Protein AF-A0A804NKG4-F1 (afdb_monomer_lite)

Sequence (74 aa):
MALLNKDAKALCFAVLIVMAVIFSSCEAGGNRCHAFPGCDSILCWAECDRLGYSNPKPRCLYPKPNHDGDECCC

Radius of gyration: 20.55 Å; chains: 1; bounding box: 52×16×53 Å

Structure (mmCIF, N/CA/C/O backbone):
data_AF-A0A804NKG4-F1
#
_entry.id   AF-A0A804NKG4-F1
#
loop_
_atom_site.group_PDB
_atom_site.id
_atom_site.type_symbol
_atom_site.label_atom_id
_atom_site.label_alt_id
_atom_site.label_comp_id
_atom_site.label_asym_id
_atom_site.label_entity_id
_atom_site.label_seq_id
_atom_site.pdbx_PDB_ins_code
_atom_site.Cartn_x
_atom_site.Cartn_y
_atom_site.Cartn_z
_atom_site.occupancy
_atom_site.B_iso_or_equiv
_atom_site.auth_seq_id
_atom_site.auth_comp_id
_atom_site.auth_asym_id
_atom_site.auth_atom_id
_atom_site.pdbx_PDB_model_num
ATOM 1 N N . MET A 1 1 ? -43.188 -0.877 33.490 1.00 47.78 1 MET A N 1
ATOM 2 C CA . MET A 1 1 ? -41.888 -1.255 32.883 1.00 47.78 1 MET A CA 1
ATOM 3 C C . MET A 1 1 ? -41.789 -0.836 31.402 1.00 47.78 1 MET A C 1
ATOM 5 O O . MET A 1 1 ? -41.152 -1.524 30.621 1.00 47.78 1 MET A O 1
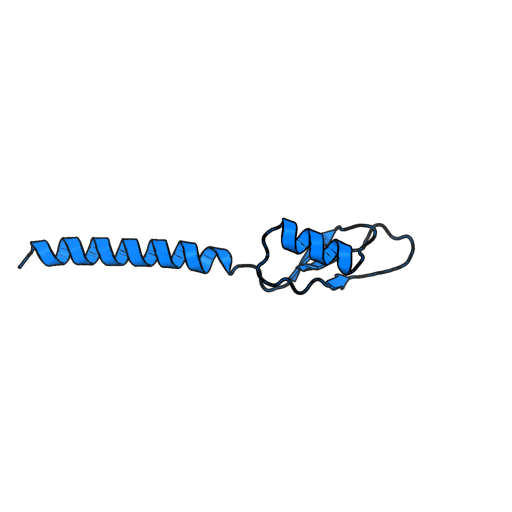ATOM 9 N N . ALA A 1 2 ? -42.407 0.284 30.991 1.00 53.25 2 ALA A N 1
ATOM 10 C CA . ALA A 1 2 ? -42.500 0.678 29.574 1.00 53.25 2 ALA A CA 1
ATOM 11 C C . ALA A 1 2 ? -41.530 1.805 29.162 1.00 53.25 2 ALA A C 1
ATOM 13 O O . ALA A 1 2 ? -41.234 1.936 27.979 1.00 53.25 2 ALA A O 1
ATOM 14 N N . LEU A 1 3 ? -41.015 2.591 30.119 1.00 50.44 3 LEU A N 1
ATOM 15 C CA . LEU A 1 3 ? -40.057 3.668 29.829 1.00 50.44 3 LEU A CA 1
ATOM 16 C C . LEU A 1 3 ? -38.693 3.113 29.382 1.00 50.44 3 LEU A C 1
ATOM 18 O O . LEU A 1 3 ? -38.200 3.494 28.328 1.00 50.44 3 LEU 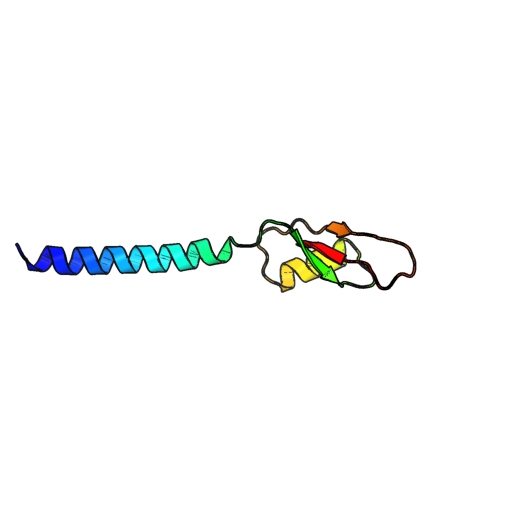A O 1
ATOM 22 N N . LEU A 1 4 ? -38.181 2.101 30.095 1.00 53.62 4 LEU A N 1
ATOM 23 C CA . LEU A 1 4 ? -36.862 1.498 29.848 1.00 53.62 4 LEU A CA 1
ATOM 24 C C . LEU A 1 4 ? -36.689 0.945 28.418 1.00 53.62 4 LEU A C 1
ATOM 26 O O . LEU A 1 4 ? -35.595 0.951 27.865 1.00 53.62 4 LEU A O 1
ATOM 30 N N . ASN A 1 5 ? -37.779 0.482 27.799 1.00 59.44 5 ASN A N 1
ATOM 31 C CA . ASN A 1 5 ? -37.742 -0.130 26.469 1.00 59.44 5 ASN A CA 1
ATOM 32 C C . ASN A 1 5 ? -37.616 0.913 25.341 1.00 59.44 5 ASN A C 1
ATOM 34 O O . ASN A 1 5 ? -3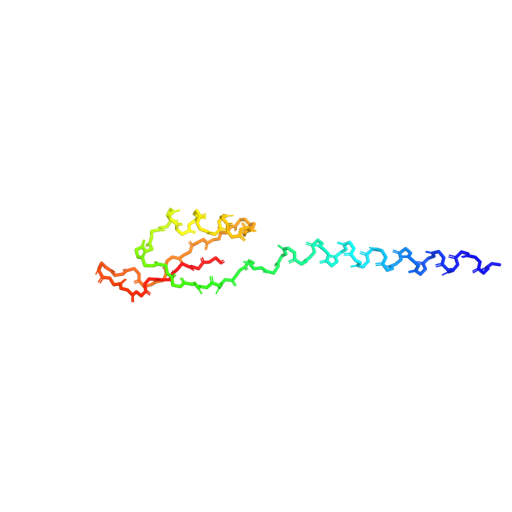7.121 0.620 24.252 1.00 59.44 5 ASN A O 1
ATOM 38 N N . LYS A 1 6 ? -38.059 2.149 25.603 1.00 60.25 6 LYS A N 1
ATOM 39 C CA . LYS A 1 6 ? -37.961 3.271 24.663 1.00 60.25 6 LYS A CA 1
ATOM 40 C C . LYS A 1 6 ? -36.529 3.815 24.633 1.00 60.25 6 LYS A C 1
ATOM 42 O O . LYS A 1 6 ? -35.993 4.055 23.552 1.00 60.25 6 LYS A O 1
ATOM 47 N N . ASP A 1 7 ? -35.904 3.881 25.807 1.00 64.62 7 ASP A N 1
ATOM 48 C CA . ASP A 1 7 ? -34.505 4.280 25.984 1.00 64.62 7 ASP A CA 1
ATOM 49 C C . ASP A 1 7 ? -33.543 3.236 25.398 1.00 64.62 7 ASP A C 1
ATOM 51 O O . ASP A 1 7 ? -32.610 3.587 24.678 1.00 64.62 7 ASP A O 1
ATOM 55 N N . ALA A 1 8 ? -33.820 1.941 25.598 1.00 68.25 8 ALA A N 1
ATOM 56 C CA . ALA A 1 8 ? -33.020 0.858 25.023 1.00 68.25 8 ALA A CA 1
ATOM 57 C C . ALA A 1 8 ? -32.987 0.903 23.486 1.00 68.25 8 ALA A C 1
ATOM 59 O O . ALA A 1 8 ? -31.925 0.773 22.879 1.00 68.25 8 ALA A O 1
ATOM 60 N N . LYS A 1 9 ? -34.136 1.154 22.843 1.00 70.06 9 LYS A N 1
ATOM 61 C CA . LYS A 1 9 ? -34.205 1.281 21.381 1.00 70.06 9 LYS A CA 1
ATOM 62 C C . LYS A 1 9 ? -33.379 2.473 20.885 1.00 70.06 9 LYS A C 1
ATOM 64 O O . LYS A 1 9 ? -32.644 2.326 19.912 1.00 70.06 9 LYS A O 1
ATOM 69 N N . ALA A 1 10 ? -33.465 3.624 21.555 1.00 75.38 10 ALA A N 1
ATOM 70 C CA . ALA A 1 10 ? -32.681 4.811 21.205 1.00 75.38 10 ALA A CA 1
ATOM 71 C C . ALA A 1 10 ? -31.168 4.574 21.358 1.00 75.38 10 ALA A C 1
ATOM 73 O O . ALA A 1 10 ? -30.400 4.930 20.465 1.00 75.38 10 ALA A O 1
ATOM 74 N N . LEU A 1 11 ? -30.751 3.903 22.437 1.00 78.31 11 LEU A N 1
ATOM 75 C CA . LEU A 1 11 ? -29.357 3.517 22.658 1.00 78.31 11 LEU A CA 1
ATOM 76 C C . LEU A 1 11 ? -28.846 2.564 21.569 1.00 78.31 11 LEU A C 1
ATOM 78 O O . LEU A 1 11 ? -27.753 2.775 21.050 1.00 78.31 11 LEU A O 1
ATOM 82 N N . CYS A 1 12 ? -29.638 1.569 21.155 1.00 79.69 12 CYS A N 1
ATOM 83 C CA . CYS A 1 12 ? -29.256 0.678 20.056 1.00 79.69 12 CYS A CA 1
ATOM 84 C C . CYS A 1 12 ? -29.035 1.436 18.738 1.00 79.69 12 CYS A C 1
ATOM 86 O O . CYS A 1 12 ? -28.042 1.186 18.058 1.00 79.69 12 CYS A O 1
ATOM 88 N N . PHE A 1 13 ? -29.911 2.384 18.383 1.00 79.38 13 PHE A N 1
ATOM 89 C CA . PHE A 1 13 ? -29.712 3.210 17.185 1.00 79.38 13 PHE A CA 1
ATOM 90 C C . PHE A 1 13 ? -28.473 4.101 17.292 1.00 79.38 13 PHE A C 1
ATOM 92 O O . PHE A 1 13 ? -27.719 4.196 16.327 1.00 79.38 13 PHE A O 1
ATOM 99 N N . ALA A 1 14 ? -28.221 4.708 18.454 1.00 79.06 14 ALA A N 1
ATOM 100 C CA . ALA A 1 14 ? -27.021 5.511 18.673 1.00 79.06 14 ALA A CA 1
ATOM 101 C C . ALA A 1 14 ? -25.739 4.677 18.503 1.00 79.06 14 ALA A C 1
ATOM 103 O O . ALA A 1 14 ? -24.821 5.108 17.810 1.00 79.06 14 ALA A O 1
ATOM 104 N N . VAL A 1 15 ? -25.700 3.458 19.055 1.00 80.62 15 VAL A N 1
ATOM 105 C CA . VAL A 1 15 ? -24.570 2.531 18.876 1.00 80.62 15 VAL A CA 1
ATOM 106 C C . VAL A 1 15 ? -24.391 2.157 17.407 1.00 80.62 15 VAL A C 1
ATOM 108 O O . VAL A 1 15 ? -23.266 2.175 16.923 1.00 80.62 15 VAL A O 1
ATOM 111 N N . LEU A 1 16 ? -25.468 1.872 16.669 1.00 81.12 16 LEU A N 1
ATOM 112 C CA . LEU A 1 16 ? -25.377 1.566 15.237 1.00 81.12 16 LEU A CA 1
ATOM 113 C C . LEU A 1 16 ? -24.844 2.746 14.419 1.00 81.12 16 LEU A C 1
ATOM 115 O O . LEU A 1 16 ? -24.049 2.526 13.513 1.00 81.12 16 LEU A O 1
ATOM 119 N N . ILE A 1 17 ? -25.234 3.982 14.744 1.00 79.88 17 ILE A N 1
ATOM 120 C CA . ILE A 1 17 ? -24.716 5.185 14.077 1.00 79.88 17 ILE A CA 1
ATOM 121 C C . ILE A 1 17 ? -23.229 5.365 14.388 1.00 79.88 17 ILE A C 1
ATOM 123 O O . ILE A 1 17 ? -22.440 5.577 13.474 1.00 79.88 17 ILE A O 1
ATOM 127 N N . VAL A 1 18 ? -22.828 5.233 15.654 1.00 78.81 18 VAL A N 1
ATOM 128 C CA . VAL A 1 18 ? -21.417 5.324 16.058 1.00 78.81 18 VAL A CA 1
ATOM 129 C C . VAL A 1 18 ? -20.590 4.236 15.373 1.00 78.81 18 VAL A C 1
ATOM 131 O O . VAL A 1 18 ? -19.546 4.536 14.804 1.00 78.81 18 VAL A O 1
ATOM 134 N N . MET A 1 19 ? -21.080 2.995 15.340 1.00 73.69 19 MET A N 1
ATOM 135 C CA . MET A 1 19 ? -20.427 1.905 14.617 1.00 73.69 19 MET A CA 1
ATOM 136 C 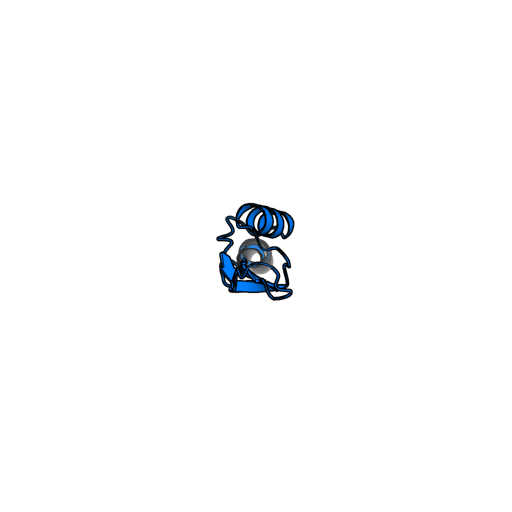C . MET A 1 19 ? -20.366 2.191 13.115 1.00 73.69 19 MET A C 1
ATOM 138 O O . MET A 1 19 ? -19.308 2.034 12.526 1.00 73.69 19 MET A O 1
ATOM 142 N N . ALA A 1 20 ? -21.441 2.674 12.489 1.00 71.31 20 ALA A N 1
ATOM 143 C CA . ALA A 1 20 ? -21.432 3.038 11.074 1.00 71.31 20 ALA A CA 1
ATOM 144 C C . ALA A 1 20 ? -20.413 4.146 10.772 1.00 71.31 20 ALA A C 1
ATOM 146 O O . ALA A 1 20 ? -19.712 4.054 9.775 1.00 71.31 20 ALA A O 1
ATOM 147 N N . VAL A 1 21 ? -20.265 5.147 11.643 1.00 68.75 21 VAL A N 1
ATOM 148 C CA . VAL A 1 21 ? -19.248 6.200 11.495 1.00 68.75 21 VAL A CA 1
ATOM 149 C C . VAL A 1 21 ? -17.832 5.634 11.654 1.00 68.75 21 VAL A C 1
ATOM 151 O O . VAL A 1 21 ? -16.963 5.962 10.853 1.00 68.75 21 VAL A O 1
ATOM 154 N N . ILE A 1 22 ? -17.604 4.742 12.625 1.00 66.44 22 ILE A N 1
ATOM 155 C CA . ILE A 1 22 ? -16.294 4.104 12.858 1.00 66.44 22 ILE A CA 1
ATOM 156 C C . ILE A 1 22 ? -15.921 3.141 11.716 1.00 66.44 22 ILE A C 1
ATOM 158 O O . ILE A 1 22 ? -14.767 3.089 11.294 1.00 66.44 22 ILE A O 1
ATOM 162 N N . PHE A 1 23 ? -16.883 2.376 11.196 1.00 60.56 23 PHE A N 1
ATOM 163 C CA . PHE A 1 23 ? -16.658 1.407 10.120 1.00 60.56 23 PHE A CA 1
ATOM 164 C C . PHE A 1 23 ? -16.700 2.039 8.725 1.00 60.56 23 PHE A C 1
ATOM 166 O O . PHE A 1 23 ? -16.068 1.509 7.814 1.00 60.56 23 PHE A O 1
ATOM 173 N N . SER A 1 24 ? -17.352 3.194 8.543 1.00 57.09 24 SER A N 1
ATOM 174 C CA . SER A 1 24 ? -17.331 3.927 7.269 1.00 57.09 24 SER A CA 1
ATOM 175 C C . SER A 1 24 ? -15.940 4.463 6.924 1.00 57.09 24 SER A C 1
ATOM 177 O O . SER A 1 24 ? -15.684 4.737 5.755 1.00 57.09 24 SER A O 1
ATOM 179 N N . SER A 1 25 ? -15.031 4.586 7.895 1.00 52.28 25 SER A N 1
ATOM 180 C CA . SER A 1 25 ? -13.626 4.939 7.654 1.00 52.28 25 SER A CA 1
ATOM 181 C C . SER A 1 25 ? -12.718 3.738 7.339 1.00 52.28 25 SER A C 1
ATOM 183 O O . SER A 1 25 ? -11.524 3.927 7.131 1.00 52.28 25 SER A O 1
ATOM 185 N N . CYS A 1 26 ? -13.258 2.514 7.260 1.00 49.28 26 CYS A N 1
ATOM 186 C CA . CYS A 1 26 ? -12.501 1.301 6.909 1.00 49.28 26 CYS A CA 1
ATOM 187 C C . CYS A 1 26 ? -12.783 0.768 5.489 1.00 49.28 26 CYS A C 1
ATOM 189 O O . CYS A 1 26 ? -12.248 -0.270 5.100 1.00 49.28 26 CYS A O 1
ATOM 191 N N . GLU A 1 27 ? -13.560 1.488 4.682 1.00 48.50 27 GLU A N 1
ATOM 192 C CA . GLU A 1 27 ? -13.782 1.200 3.260 1.00 48.50 27 GLU A CA 1
ATOM 193 C C . GLU A 1 27 ? -12.697 1.871 2.397 1.00 48.50 27 GLU A C 1
ATOM 195 O O . GLU A 1 27 ? -12.999 2.831 1.698 1.00 48.50 27 GLU A O 1
ATOM 200 N N . ALA A 1 28 ? -11.437 1.421 2.474 1.00 47.09 28 ALA A N 1
ATOM 201 C CA . ALA A 1 28 ? -10.485 1.436 1.340 1.00 47.09 28 ALA A CA 1
ATOM 202 C C . ALA A 1 28 ? -9.075 0.918 1.705 1.00 47.09 28 ALA A C 1
ATOM 204 O O . ALA A 1 28 ? -8.072 1.370 1.163 1.00 47.09 28 ALA A O 1
ATOM 205 N N . GLY A 1 29 ? -8.961 -0.081 2.581 1.00 43.88 29 GLY A N 1
ATOM 206 C CA . GLY A 1 29 ? -7.755 -0.913 2.616 1.00 43.88 29 GLY A CA 1
ATOM 207 C C . GLY A 1 29 ? -7.742 -1.874 1.425 1.00 43.88 29 GLY A C 1
ATOM 208 O O . GLY A 1 29 ? -7.877 -3.078 1.627 1.00 43.88 29 GLY A O 1
ATOM 209 N N . GLY A 1 30 ? -7.657 -1.374 0.188 1.00 47.62 30 GLY A N 1
ATOM 210 C CA . GLY A 1 30 ? -7.590 -2.243 -0.983 1.00 47.62 30 GLY A CA 1
ATOM 211 C C . GLY A 1 30 ? -7.993 -1.608 -2.312 1.00 47.62 30 GLY A C 1
ATOM 212 O O . GLY A 1 30 ? -9.169 -1.564 -2.660 1.00 47.62 30 GLY A O 1
ATOM 213 N N . ASN A 1 31 ? -6.986 -1.315 -3.133 1.00 61.31 31 ASN A N 1
ATOM 214 C CA . ASN A 1 31 ? -7.032 -1.381 -4.600 1.00 61.31 31 ASN A CA 1
ATOM 215 C C . ASN A 1 31 ? -7.758 -0.255 -5.359 1.00 61.31 31 ASN A C 1
ATOM 217 O O . ASN A 1 31 ? -8.081 -0.466 -6.530 1.00 61.31 31 ASN A O 1
ATOM 221 N N . ARG A 1 32 ? -7.978 0.938 -4.799 1.00 71.31 32 ARG A N 1
ATOM 222 C CA . ARG A 1 32 ? -8.419 2.067 -5.635 1.00 71.31 32 ARG A CA 1
ATOM 223 C C . ARG A 1 32 ? -7.211 2.689 -6.318 1.00 71.31 32 ARG A C 1
ATOM 225 O O . ARG A 1 32 ? -6.498 3.518 -5.760 1.00 71.31 32 ARG A O 1
ATOM 232 N N . CYS A 1 33 ? -6.998 2.243 -7.547 1.00 77.12 33 CYS A N 1
ATOM 233 C CA . CYS A 1 33 ? -6.028 2.817 -8.459 1.00 77.12 33 CYS A CA 1
ATOM 234 C C . CYS A 1 33 ? -6.624 4.060 -9.122 1.00 77.12 33 CYS A C 1
ATOM 236 O O . CYS A 1 33 ? -7.784 4.052 -9.537 1.00 77.12 33 CYS A O 1
ATOM 238 N N . HIS A 1 34 ? -5.841 5.126 -9.192 1.00 76.00 34 HIS A N 1
ATOM 239 C CA . HIS A 1 34 ? -6.180 6.332 -9.929 1.00 76.00 34 HIS A CA 1
ATOM 240 C C . HIS A 1 34 ? -5.001 6.735 -10.806 1.00 76.00 34 HIS A C 1
ATOM 242 O O . HIS A 1 34 ? -3.847 6.482 -10.456 1.00 76.00 34 HIS A O 1
ATOM 248 N N . ALA A 1 35 ? -5.300 7.361 -11.945 1.00 78.94 35 ALA A N 1
ATOM 249 C CA . ALA A 1 35 ? -4.275 7.887 -12.832 1.00 78.94 35 ALA A CA 1
ATOM 250 C C . ALA A 1 35 ? -3.408 8.892 -12.064 1.00 78.94 35 ALA A C 1
ATOM 252 O O . ALA A 1 35 ? -3.914 9.869 -11.509 1.00 78.94 35 ALA A O 1
ATOM 253 N N . PHE A 1 36 ? -2.110 8.623 -12.021 1.00 78.88 36 PHE A N 1
ATOM 254 C CA . PHE A 1 36 ? -1.134 9.398 -11.278 1.00 78.88 36 PHE A CA 1
ATOM 255 C C . PHE A 1 36 ? 0.157 9.471 -12.107 1.00 78.88 36 PHE A C 1
ATOM 257 O O . PHE A 1 36 ? 1.091 8.708 -11.862 1.00 78.88 36 PHE A O 1
ATOM 264 N N . PRO A 1 37 ? 0.185 10.323 -13.152 1.00 74.12 37 PRO A N 1
ATOM 265 C CA . PRO A 1 37 ? 1.297 10.383 -14.097 1.00 74.12 37 PRO A CA 1
ATOM 266 C C . PRO A 1 37 ? 2.606 10.734 -13.384 1.00 74.12 37 PRO A C 1
ATOM 268 O O . PRO A 1 37 ? 2.653 11.678 -12.595 1.00 74.12 37 PRO A O 1
ATOM 271 N N . GLY A 1 38 ? 3.672 9.979 -13.668 1.00 75.19 38 GLY A N 1
ATOM 272 C CA . GLY A 1 38 ? 4.921 10.079 -12.916 1.00 75.19 38 GLY A CA 1
ATOM 273 C C . GLY A 1 38 ? 4.812 9.413 -11.546 1.00 75.19 38 GLY A C 1
ATOM 274 O O . GLY A 1 38 ? 5.267 9.980 -10.550 1.00 75.19 38 GLY A O 1
ATOM 275 N N . CYS A 1 39 ? 4.182 8.235 -11.482 1.00 76.88 39 CYS A N 1
ATOM 276 C CA . CYS A 1 39 ? 3.987 7.539 -10.216 1.00 76.88 39 CYS A CA 1
ATOM 277 C C . CYS A 1 39 ? 5.326 7.105 -9.634 1.00 76.88 39 CYS A C 1
ATOM 279 O O . CYS A 1 39 ? 5.973 6.168 -10.100 1.00 76.88 39 CYS A O 1
ATOM 281 N N . ASP A 1 40 ? 5.702 7.790 -8.563 1.00 81.19 40 ASP A N 1
ATOM 282 C CA . ASP A 1 40 ? 6.773 7.412 -7.663 1.00 81.19 40 ASP A CA 1
ATOM 283 C C . ASP A 1 40 ? 6.164 6.879 -6.363 1.00 81.19 40 ASP A C 1
ATOM 285 O O . ASP A 1 40 ? 5.109 7.343 -5.923 1.00 81.19 40 ASP A O 1
ATOM 289 N N . SER A 1 41 ? 6.810 5.901 -5.731 1.00 78.50 41 SER A N 1
ATOM 290 C CA . SER A 1 41 ? 6.288 5.294 -4.502 1.00 78.50 41 SER A CA 1
ATOM 291 C C . SER A 1 41 ? 6.134 6.310 -3.365 1.00 78.50 41 SER A C 1
ATOM 293 O O . SER A 1 41 ? 5.195 6.186 -2.581 1.00 78.50 41 SER A O 1
ATOM 295 N N . ILE A 1 42 ? 6.989 7.336 -3.306 1.00 84.88 42 ILE A N 1
ATOM 296 C CA . ILE A 1 42 ? 6.927 8.421 -2.321 1.00 84.88 42 ILE A CA 1
ATOM 297 C C . ILE A 1 42 ? 5.750 9.347 -2.634 1.00 84.88 42 ILE A C 1
ATOM 299 O O . ILE A 1 42 ? 4.972 9.677 -1.740 1.00 84.88 42 ILE A O 1
ATOM 303 N N . LEU A 1 43 ? 5.590 9.740 -3.901 1.00 85.88 43 LEU A N 1
ATOM 304 C CA . LEU A 1 43 ? 4.489 10.610 -4.327 1.00 85.88 43 LEU A CA 1
ATOM 305 C C . LEU A 1 43 ? 3.130 9.923 -4.168 1.00 85.88 43 LEU A C 1
ATOM 307 O O . LEU A 1 43 ? 2.191 10.527 -3.658 1.00 85.88 43 LEU A O 1
ATOM 311 N N . CYS A 1 44 ? 3.044 8.646 -4.539 1.00 85.56 44 CYS A N 1
ATOM 312 C CA . CYS A 1 44 ? 1.845 7.838 -4.368 1.00 85.56 44 CYS A CA 1
ATOM 313 C C . CYS A 1 44 ? 1.496 7.674 -2.883 1.00 85.56 44 CYS A C 1
ATOM 315 O O . CYS A 1 44 ? 0.334 7.799 -2.509 1.00 85.56 44 CYS A O 1
ATOM 317 N N . TRP A 1 45 ? 2.492 7.481 -2.009 1.00 85.25 45 TRP A N 1
ATOM 318 C CA . TRP A 1 45 ? 2.264 7.461 -0.562 1.00 85.25 45 TRP A CA 1
ATOM 319 C C . TRP A 1 45 ? 1.675 8.782 -0.061 1.00 85.25 45 TRP A C 1
ATOM 321 O O . TRP A 1 45 ? 0.658 8.770 0.629 1.00 85.25 45 TRP A O 1
ATOM 331 N N . ALA A 1 46 ? 2.277 9.912 -0.447 1.00 86.44 46 ALA A N 1
ATOM 332 C CA . ALA A 1 46 ? 1.803 11.240 -0.068 1.00 86.44 46 ALA A CA 1
ATOM 333 C C . ALA A 1 46 ? 0.378 11.517 -0.572 1.00 86.44 46 ALA A C 1
ATOM 335 O O . ALA A 1 46 ? -0.417 12.120 0.145 1.00 86.44 46 ALA A O 1
ATOM 336 N N . GLU A 1 47 ? 0.028 11.047 -1.771 1.00 84.94 47 GLU A N 1
ATOM 337 C CA . GLU A 1 47 ? -1.329 11.180 -2.301 1.00 84.94 47 GLU A CA 1
ATOM 338 C C . GLU A 1 47 ? -2.328 10.307 -1.535 1.00 84.94 47 GLU A C 1
ATOM 340 O O . GLU A 1 47 ? -3.397 10.786 -1.159 1.00 84.94 47 GLU A O 1
ATOM 345 N N . CYS A 1 48 ? -1.980 9.057 -1.223 1.00 84.50 48 CYS A N 1
ATOM 346 C CA . CYS A 1 48 ? -2.834 8.202 -0.401 1.00 84.50 48 CYS A CA 1
ATOM 347 C C . CYS A 1 48 ? -3.073 8.788 1.000 1.00 84.50 48 CYS A C 1
ATOM 349 O O . CYS A 1 48 ? -4.196 8.736 1.508 1.00 84.50 48 CYS A O 1
ATOM 351 N N . ASP A 1 49 ? -2.035 9.366 1.608 1.00 84.88 49 ASP A N 1
ATOM 352 C CA . ASP A 1 49 ? -2.131 10.062 2.893 1.00 84.88 49 ASP A CA 1
ATOM 353 C C . ASP A 1 49 ? -3.037 11.301 2.783 1.00 84.88 49 ASP A C 1
ATOM 355 O O . ASP A 1 49 ? -3.971 11.472 3.568 1.00 84.88 49 ASP A O 1
ATOM 359 N N . ARG A 1 50 ? -2.869 12.104 1.721 1.00 84.88 50 ARG A N 1
ATOM 360 C CA . ARG A 1 50 ? -3.721 13.267 1.416 1.00 84.88 50 ARG A CA 1
ATOM 361 C C . ARG A 1 50 ? -5.194 12.891 1.220 1.00 84.88 50 ARG A C 1
ATOM 363 O O . ARG A 1 50 ? -6.077 13.667 1.584 1.00 84.88 50 ARG A O 1
ATOM 370 N N . LEU A 1 51 ? -5.468 11.723 0.640 1.00 83.88 51 LEU A N 1
ATOM 371 C CA . LEU A 1 51 ? -6.819 11.185 0.451 1.00 83.88 51 LEU A CA 1
ATOM 372 C C . LEU A 1 51 ? -7.439 10.633 1.748 1.00 83.88 51 LEU A C 1
ATOM 374 O O . LEU A 1 51 ? -8.626 10.307 1.758 1.00 83.88 51 LEU A O 1
ATOM 378 N N . GLY A 1 52 ? -6.673 10.545 2.839 1.00 83.44 52 GLY A N 1
ATOM 379 C CA . GLY A 1 52 ? -7.156 10.098 4.145 1.00 83.44 52 GLY A CA 1
ATOM 380 C C . GLY A 1 52 ? -7.177 8.580 4.322 1.00 83.44 52 GLY A C 1
ATOM 381 O O . GLY A 1 52 ? -7.882 8.075 5.199 1.00 83.44 52 GLY A O 1
ATOM 382 N N . TYR A 1 53 ? -6.422 7.832 3.511 1.00 76.62 53 TYR A N 1
ATOM 383 C CA . TYR A 1 53 ? -6.283 6.391 3.702 1.00 76.62 53 TYR A CA 1
ATOM 384 C C . TYR A 1 53 ? -5.502 6.121 4.989 1.00 76.62 53 TYR A C 1
ATOM 386 O O . TYR A 1 53 ? -4.379 6.584 5.161 1.00 76.62 53 TYR A O 1
ATOM 394 N N . SER A 1 54 ? -6.070 5.330 5.900 1.00 70.62 54 SER A N 1
ATOM 395 C CA . SER A 1 54 ? -5.354 4.896 7.102 1.00 70.62 54 SER A CA 1
ATOM 396 C C . SER A 1 54 ? -4.409 3.743 6.757 1.00 70.62 54 SER A C 1
ATOM 398 O O . SER A 1 54 ? -4.864 2.657 6.402 1.00 70.62 54 SER A O 1
ATOM 400 N N . ASN A 1 55 ? -3.097 3.972 6.889 1.00 70.38 55 ASN A N 1
ATOM 401 C CA . ASN A 1 55 ? -2.034 3.008 6.568 1.00 70.38 55 ASN A CA 1
ATOM 402 C C . ASN A 1 55 ? -2.079 2.515 5.103 1.00 70.38 55 ASN A C 1
ATOM 404 O O . ASN A 1 55 ? -2.252 1.312 4.859 1.00 70.38 55 ASN A O 1
ATOM 408 N N . PRO A 1 56 ? -1.943 3.425 4.117 1.00 69.38 56 PRO A N 1
ATOM 409 C CA . PRO A 1 56 ? -2.010 3.041 2.720 1.00 69.38 56 PRO A CA 1
ATOM 410 C C . PRO A 1 56 ? -0.840 2.124 2.363 1.00 69.38 56 PRO A C 1
ATOM 412 O O . PRO A 1 56 ? 0.281 2.282 2.852 1.00 69.38 56 PRO A O 1
ATOM 415 N N . LYS A 1 57 ? -1.100 1.164 1.474 1.00 76.69 57 LYS A N 1
ATOM 416 C CA . LYS A 1 57 ? -0.066 0.337 0.841 1.00 76.69 57 LYS A CA 1
ATOM 417 C C . LYS A 1 57 ? 0.091 0.791 -0.610 1.00 76.69 57 LYS A C 1
ATOM 419 O O . LYS A 1 57 ? -0.364 0.068 -1.502 1.00 76.69 57 LYS A O 1
ATOM 424 N N . PRO A 1 58 ? 0.680 1.983 -0.841 1.00 75.69 58 PRO A N 1
ATOM 425 C CA . PRO A 1 58 ? 0.776 2.551 -2.169 1.00 75.69 58 PRO A CA 1
ATOM 426 C C . PRO A 1 58 ? 1.545 1.605 -3.074 1.00 75.69 58 PRO A C 1
ATOM 428 O O . PRO A 1 58 ? 2.628 1.120 -2.735 1.00 75.69 58 PRO A O 1
ATOM 431 N N . ARG A 1 59 ? 0.982 1.354 -4.244 1.00 80.12 59 ARG A N 1
ATOM 432 C CA . ARG A 1 59 ? 1.679 0.664 -5.322 1.00 80.12 59 ARG A CA 1
ATOM 433 C C . ARG A 1 59 ? 1.476 1.444 -6.605 1.00 80.12 59 ARG A C 1
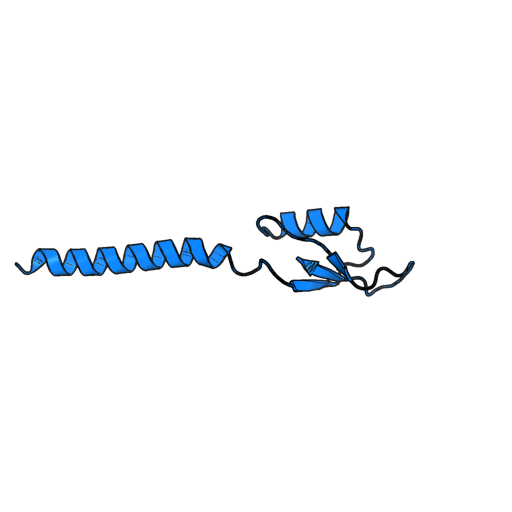ATOM 435 O O . ARG A 1 59 ? 0.350 1.804 -6.937 1.00 80.12 59 ARG A O 1
ATOM 442 N N . CYS A 1 60 ? 2.567 1.665 -7.319 1.00 79.88 60 CYS A N 1
ATOM 443 C CA . CYS A 1 60 ? 2.507 2.159 -8.681 1.00 79.88 60 CYS A CA 1
ATOM 444 C C . CYS A 1 60 ? 2.300 0.966 -9.611 1.00 79.88 60 CYS A C 1
ATOM 446 O O . CYS A 1 60 ? 3.088 0.015 -9.595 1.00 79.88 60 CYS A O 1
ATOM 448 N N . LEU A 1 61 ? 1.229 0.994 -10.393 1.00 76.12 61 LEU A N 1
ATOM 449 C CA . LEU A 1 61 ? 1.047 0.070 -11.502 1.00 76.12 61 LEU A CA 1
ATOM 450 C C . LEU A 1 61 ? 1.573 0.720 -12.780 1.00 76.12 61 LEU A C 1
ATOM 452 O O . LEU A 1 61 ? 1.416 1.918 -12.989 1.00 76.12 61 LEU A O 1
ATOM 456 N N . TYR A 1 62 ? 2.198 -0.109 -13.615 1.00 65.31 62 TYR A N 1
ATOM 457 C CA . TYR A 1 62 ? 2.763 0.265 -14.913 1.00 65.31 62 TYR A CA 1
ATOM 458 C C . TYR A 1 62 ? 3.884 1.321 -14.923 1.00 65.31 62 TYR A C 1
ATOM 460 O O . TYR A 1 62 ? 3.927 2.059 -15.901 1.00 65.31 62 TYR A O 1
ATOM 468 N N . PRO A 1 63 ? 4.846 1.361 -13.971 1.00 59.19 63 PRO A N 1
ATOM 469 C CA . PRO A 1 63 ? 5.932 2.338 -14.033 1.00 59.19 63 PRO A CA 1
ATOM 470 C C . PRO A 1 63 ? 6.812 2.062 -15.261 1.00 59.19 63 PRO A C 1
ATOM 472 O O . PRO A 1 63 ? 7.716 1.222 -15.236 1.00 59.19 63 PRO A O 1
ATOM 475 N N . LYS A 1 64 ? 6.527 2.737 -16.374 1.00 55.59 64 LYS A N 1
ATOM 476 C CA . LYS A 1 64 ? 7.397 2.794 -17.547 1.00 55.59 64 LYS A CA 1
ATOM 477 C C . LYS A 1 64 ? 7.904 4.227 -17.677 1.00 55.59 64 LYS A C 1
ATOM 479 O O . LYS A 1 64 ? 7.108 5.155 -17.585 1.00 55.59 64 LYS A O 1
ATOM 484 N N . PRO A 1 65 ? 9.206 4.435 -17.926 1.00 56.66 65 PRO A N 1
ATOM 485 C CA . PRO A 1 65 ? 9.726 5.780 -18.140 1.00 56.66 65 PRO A CA 1
ATOM 486 C C . PRO A 1 65 ? 8.988 6.454 -19.315 1.00 56.66 65 PRO A C 1
ATOM 488 O O . PRO A 1 65 ? 8.863 5.848 -20.380 1.00 56.66 65 PRO A O 1
ATOM 491 N N . ASN A 1 66 ? 8.525 7.697 -19.112 1.00 55.44 66 ASN A N 1
ATOM 492 C CA . ASN A 1 66 ? 7.797 8.547 -20.075 1.00 55.44 66 ASN A CA 1
ATOM 493 C C . ASN A 1 66 ? 6.366 8.116 -20.479 1.00 55.44 66 ASN A C 1
ATOM 495 O O . ASN A 1 66 ? 5.995 8.307 -21.638 1.00 55.44 66 ASN A O 1
ATOM 499 N N . HIS A 1 67 ? 5.532 7.578 -19.581 1.00 54.91 67 HIS A N 1
ATOM 500 C CA . HIS A 1 67 ? 4.145 7.236 -19.936 1.00 54.91 67 HIS A CA 1
ATOM 501 C C . HIS A 1 67 ? 3.057 7.942 -19.107 1.00 54.91 67 HIS A C 1
ATOM 503 O O . HIS A 1 67 ? 3.036 7.885 -17.882 1.00 54.91 67 HIS A O 1
ATOM 509 N N . ASP A 1 68 ? 2.079 8.512 -19.822 1.00 58.69 68 ASP A N 1
ATOM 510 C CA . ASP A 1 68 ? 0.761 8.911 -19.314 1.00 58.69 68 ASP A CA 1
ATOM 511 C C . ASP A 1 68 ? -0.107 7.656 -19.113 1.00 58.69 68 ASP A C 1
ATOM 513 O O . ASP A 1 68 ? -0.937 7.292 -19.948 1.00 58.69 68 ASP A O 1
ATOM 517 N N . GLY A 1 69 ? 0.156 6.913 -18.046 1.00 59.12 69 GLY A N 1
ATOM 518 C CA . GLY A 1 69 ? -0.580 5.683 -17.732 1.00 59.12 69 GLY A CA 1
ATOM 519 C C . GLY A 1 69 ? -0.226 5.068 -16.387 1.00 59.12 69 GLY A C 1
ATOM 520 O O . GLY A 1 69 ? -0.765 4.019 -16.041 1.00 59.12 69 GLY A O 1
ATOM 521 N N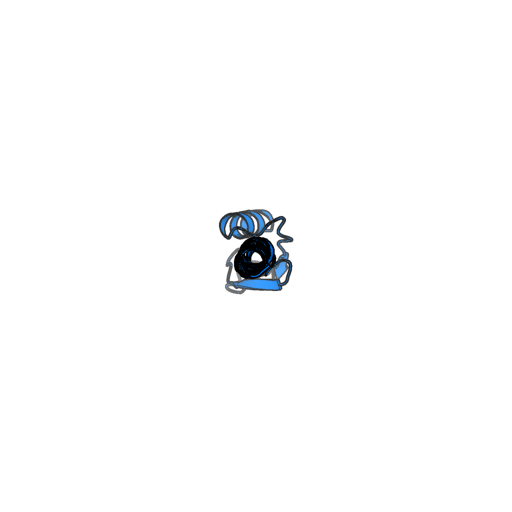 . ASP A 1 70 ? 0.674 5.707 -15.644 1.00 70.56 70 ASP A N 1
ATOM 522 C CA . ASP A 1 70 ? 0.993 5.288 -14.297 1.00 70.56 70 ASP A CA 1
ATOM 523 C C . ASP A 1 70 ? -0.240 5.451 -13.404 1.00 70.56 70 ASP A C 1
ATOM 525 O O . ASP A 1 70 ? -0.914 6.487 -13.416 1.00 70.56 70 ASP A O 1
ATOM 529 N N . GLU A 1 71 ? -0.533 4.424 -12.615 1.00 76.81 71 GLU A N 1
ATOM 530 C CA . GLU A 1 71 ? -1.625 4.463 -11.651 1.00 76.81 71 GLU A CA 1
ATOM 531 C C . GLU A 1 71 ? -1.070 4.321 -10.239 1.00 76.81 71 GLU A C 1
ATOM 533 O O . GLU A 1 71 ? -0.319 3.388 -9.948 1.00 76.81 71 GLU A O 1
ATOM 538 N N . CYS A 1 72 ? -1.481 5.217 -9.347 1.00 82.19 72 CYS A N 1
ATOM 539 C CA . CYS A 1 72 ? -1.242 5.078 -7.920 1.00 82.19 72 CYS A CA 1
ATOM 540 C C . CYS A 1 72 ? -2.424 4.337 -7.300 1.00 82.19 72 CYS A C 1
ATOM 542 O O . CYS A 1 72 ? -3.566 4.790 -7.390 1.00 82.19 72 CYS A O 1
ATOM 544 N N . CYS A 1 73 ? -2.164 3.193 -6.672 1.00 81.94 73 CYS A N 1
ATOM 545 C CA . CYS A 1 73 ? -3.182 2.468 -5.925 1.00 81.94 73 CYS A CA 1
ATOM 546 C C . CYS A 1 73 ? -2.968 2.617 -4.427 1.00 81.94 73 CYS A C 1
ATOM 548 O O . CYS A 1 73 ? -1.946 2.169 -3.907 1.00 81.94 73 CYS A O 1
ATOM 550 N N . CYS A 1 74 ? -3.996 3.145 -3.774 1.00 81.25 74 CYS A N 1
ATOM 551 C CA . CYS A 1 74 ? -4.230 3.099 -2.340 1.00 81.25 74 CYS A CA 1
ATOM 552 C C . CYS A 1 74 ? -5.272 1.979 -2.083 1.00 81.25 74 CYS A C 1
ATOM 554 O O . CYS A 1 74 ? -5.010 1.100 -1.243 1.00 81.25 74 CYS A O 1
#

Organism: Zea mays (NCBI:txid4577)

pLDDT: mean 70.59, std 12.04, range [43.88, 86.44]

Secondary structure (DSSP, 8-state):
--HHHHHHHHHHHHHHHHHHHHHHTTTTSS--EEE-SS--HHHHHHHHHHTT-SS---EEES--TT-TT-EEE-

Foldseek 3Di:
DPPVVVVVVVVVVVVVVVVCVVCVLVPAQDWPKDQDPPDDQVVLVVVCVVVVNDPHPWDWPPPDPPDRGIITTD